Protein AF-A0A6S7JZG0-F1 (afdb_monomer_lite)

Secondary structure (DSSP, 8-state):
-PPPPP-S-SSS--SS-TT---TTTTTT---STT-PPPPHHHHHHHHHHHHHHHHHHHHHHHHHHHHHTTSS-HHHHHHHHHHHHHHHHHHHHHHTGGGHHHHHHHHHHHHHHHHHHHHHHHHHHHHHHHTS-HHHHHHHHHHHHHHHHHHS---TT--

Radius of gyration: 31.6 Å; chains: 1; bounding box: 51×30×97 Å

Sequence (159 aa):
MVKKPWKKILYEEQDYPDNYVDGSFLDELRKNVYTRTYHFWNVSDAAGTVSQQVSSLCLFVMSFVYMKKELVSPSTLFLISAVVTSISYCIYIVTCWEQRTKNVKDDLKSLILFLAFSFGLSPILRTLTDSISTDTIYAMTVFMLGMNLLMHDYGASGA

Structure (mmCIF, N/CA/C/O backbone):
data_AF-A0A6S7JZG0-F1
#
_entry.id   AF-A0A6S7JZG0-F1
#
loop_
_atom_site.group_PDB
_atom_site.id
_atom_site.type_symbol
_atom_site.label_atom_id
_atom_site.label_alt_id
_atom_site.label_comp_id
_atom_site.label_asym_id
_atom_site.label_entity_id
_atom_site.label_seq_id
_atom_site.pdbx_PDB_ins_code
_atom_site.Cartn_x
_atom_site.Cartn_y
_atom_site.Cartn_z
_atom_site.occupancy
_atom_site.B_iso_or_equiv
_atom_site.auth_seq_id
_atom_site.auth_comp_id
_atom_site.auth_asym_id
_atom_site.auth_atom_id
_atom_site.pdbx_PDB_model_num
ATOM 1 N N . MET A 1 1 ? 20.003 -4.254 -77.453 1.00 59.53 1 MET A N 1
ATOM 2 C CA . MET A 1 1 ? 19.324 -3.097 -76.831 1.00 59.53 1 MET A CA 1
ATOM 3 C C . MET A 1 1 ? 19.521 -3.219 -75.333 1.00 59.53 1 MET A C 1
ATOM 5 O O . MET A 1 1 ? 19.317 -4.306 -74.810 1.00 59.53 1 MET A O 1
ATOM 9 N N . VAL A 1 2 ? 20.004 -2.175 -74.665 1.00 74.19 2 VAL A N 1
ATOM 10 C CA . VAL A 1 2 ? 20.215 -2.209 -73.210 1.00 74.19 2 VAL A CA 1
ATOM 11 C C . VAL A 1 2 ? 18.844 -2.090 -72.540 1.00 74.19 2 VAL A C 1
ATOM 13 O O . VAL A 1 2 ? 18.138 -1.114 -72.792 1.00 74.19 2 VAL A O 1
ATOM 16 N N . LYS A 1 3 ? 18.436 -3.090 -71.746 1.00 77.31 3 LYS A N 1
ATOM 17 C CA . LYS A 1 3 ? 17.186 -3.014 -70.974 1.00 77.31 3 LYS A CA 1
ATOM 18 C C . LYS A 1 3 ? 17.301 -1.897 -69.937 1.00 77.31 3 LYS A C 1
ATOM 20 O O . LYS A 1 3 ? 18.327 -1.778 -69.268 1.00 77.31 3 LYS A O 1
ATOM 25 N N . LYS A 1 4 ? 16.255 -1.074 -69.817 1.00 84.69 4 LYS A N 1
ATOM 26 C CA . LYS A 1 4 ? 16.169 -0.078 -68.744 1.00 84.69 4 LYS A CA 1
ATOM 27 C C . LYS A 1 4 ? 16.019 -0.811 -67.402 1.00 84.69 4 LYS A C 1
ATOM 29 O O . LYS A 1 4 ? 15.294 -1.802 -67.365 1.00 84.69 4 LYS A O 1
ATOM 34 N N . PRO A 1 5 ? 16.678 -0.353 -66.327 1.00 86.94 5 PRO A N 1
ATOM 35 C CA . PRO A 1 5 ? 16.506 -0.951 -65.009 1.00 86.94 5 PRO A CA 1
ATOM 36 C C . PRO A 1 5 ? 15.074 -0.738 -64.500 1.00 86.94 5 PRO A C 1
ATOM 38 O O . PRO A 1 5 ? 14.492 0.326 -64.723 1.00 86.94 5 PRO A O 1
ATOM 41 N N . TRP A 1 6 ? 14.534 -1.746 -63.812 1.00 88.75 6 TRP A N 1
ATOM 42 C CA . TRP A 1 6 ? 13.237 -1.684 -63.136 1.00 88.75 6 TRP A CA 1
ATOM 43 C C . TRP A 1 6 ? 13.191 -0.548 -62.104 1.00 88.75 6 TRP A C 1
ATOM 45 O O . TRP A 1 6 ? 14.181 -0.275 -61.421 1.00 88.75 6 TRP A O 1
ATOM 55 N N . LYS A 1 7 ? 12.029 0.096 -61.972 1.00 86.31 7 LYS A N 1
ATOM 56 C CA . LYS A 1 7 ? 11.743 1.133 -60.976 1.00 86.31 7 LYS A CA 1
ATOM 57 C C . LYS A 1 7 ? 10.508 0.762 -60.158 1.00 86.31 7 LYS A C 1
ATOM 59 O O . LYS A 1 7 ? 9.499 0.326 -60.709 1.00 86.31 7 LYS A O 1
ATOM 64 N N . LYS A 1 8 ? 10.543 1.061 -58.858 1.00 84.62 8 LYS A N 1
ATOM 65 C CA . LYS A 1 8 ? 9.424 0.888 -57.916 1.00 84.62 8 LYS A CA 1
ATOM 66 C C . LYS A 1 8 ? 8.359 1.981 -58.090 1.00 84.62 8 LYS A C 1
ATOM 68 O O . LYS A 1 8 ? 8.166 2.826 -57.221 1.00 84.62 8 LYS A O 1
ATOM 73 N N . ILE A 1 9 ? 7.703 2.000 -59.245 1.00 86.56 9 ILE A N 1
ATOM 74 C CA . ILE A 1 9 ? 6.630 2.935 -59.602 1.00 86.56 9 ILE A CA 1
ATOM 75 C C . ILE A 1 9 ? 5.484 2.159 -60.251 1.00 86.56 9 ILE A C 1
ATOM 77 O O . ILE A 1 9 ? 5.720 1.284 -61.077 1.00 86.56 9 ILE A O 1
ATOM 81 N N . LEU A 1 10 ? 4.245 2.469 -59.863 1.00 84.19 10 LEU A N 1
ATOM 82 C CA . LEU A 1 10 ? 3.054 1.741 -60.326 1.00 84.19 10 LEU A CA 1
ATOM 83 C C . LEU A 1 10 ? 2.450 2.322 -61.619 1.00 84.19 10 LEU A C 1
ATOM 85 O O . LEU A 1 10 ? 1.655 1.667 -62.276 1.00 84.19 10 LEU A O 1
ATOM 89 N N . TYR A 1 11 ? 2.783 3.567 -61.966 1.00 86.69 11 TYR A N 1
ATOM 90 C CA . TYR A 1 11 ? 2.084 4.340 -63.001 1.00 86.69 11 TYR A CA 1
ATOM 91 C C . TYR A 1 11 ? 2.745 4.302 -64.390 1.00 86.69 11 TYR A C 1
ATOM 93 O O . TYR A 1 11 ? 2.163 4.809 -65.345 1.00 86.69 11 TYR A O 1
ATOM 101 N N . GLU A 1 12 ? 3.967 3.778 -64.506 1.00 87.75 12 GLU A N 1
ATOM 102 C CA . GLU A 1 12 ? 4.710 3.681 -65.770 1.00 87.75 12 GLU A CA 1
ATOM 103 C C . GLU A 1 12 ? 4.739 2.214 -66.206 1.00 87.75 12 GLU A C 1
ATOM 105 O O . GLU A 1 12 ? 5.067 1.338 -65.404 1.00 87.75 12 GLU A O 1
ATOM 110 N N . GLU A 1 13 ? 4.398 1.944 -67.465 1.00 84.69 13 GLU A N 1
ATOM 111 C CA . GLU A 1 13 ? 4.504 0.604 -68.045 1.00 84.69 13 GLU A CA 1
ATOM 112 C C . GLU A 1 13 ? 5.985 0.247 -68.251 1.00 84.69 13 GLU A C 1
ATOM 114 O O . GLU A 1 13 ? 6.757 1.021 -68.826 1.00 84.69 13 GLU A O 1
ATOM 119 N N . GLN A 1 14 ? 6.404 -0.913 -67.744 1.00 88.44 14 GLN A N 1
ATOM 120 C CA . GLN A 1 14 ? 7.799 -1.357 -67.737 1.00 88.44 14 GLN A CA 1
ATOM 121 C C . GLN A 1 14 ? 7.916 -2.753 -68.365 1.00 88.44 14 GLN A C 1
ATOM 123 O O . GLN A 1 14 ? 7.002 -3.560 -68.262 1.00 88.44 14 GLN A O 1
ATOM 128 N N . ASP A 1 15 ? 9.063 -3.065 -68.981 1.00 90.25 15 ASP A N 1
ATOM 129 C CA . ASP A 1 15 ? 9.352 -4.364 -69.630 1.00 90.25 15 ASP A CA 1
ATOM 130 C C . ASP A 1 15 ? 9.682 -5.477 -68.605 1.00 90.25 15 ASP A C 1
ATOM 132 O O . ASP A 1 15 ? 10.693 -6.180 -68.703 1.00 90.25 15 ASP A O 1
ATOM 136 N N . TYR A 1 16 ? 8.854 -5.581 -67.565 1.00 87.75 16 TYR A N 1
ATOM 137 C CA . TYR A 1 16 ? 8.943 -6.543 -66.472 1.00 87.75 16 TYR A CA 1
ATOM 138 C C . TYR A 1 16 ? 7.540 -7.102 -66.190 1.00 87.75 16 TY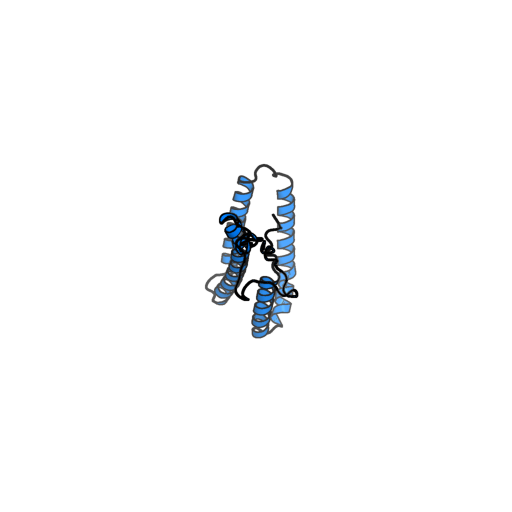R A C 1
ATOM 140 O O . TYR A 1 16 ? 6.576 -6.346 -66.261 1.00 87.75 16 TYR A O 1
ATOM 148 N N . PRO A 1 17 ? 7.395 -8.404 -65.884 1.00 88.75 17 PRO A N 1
ATOM 149 C CA . PRO A 1 17 ? 6.088 -8.982 -65.582 1.00 88.75 17 PRO A CA 1
ATOM 150 C C . PRO A 1 17 ? 5.510 -8.405 -64.281 1.00 88.75 17 PRO A C 1
ATOM 152 O O . PRO A 1 17 ? 6.264 -8.032 -63.385 1.00 88.75 17 PRO A O 1
ATOM 155 N N . ASP A 1 18 ? 4.183 -8.395 -64.139 1.00 84.62 18 ASP A N 1
ATOM 156 C CA . ASP A 1 18 ? 3.476 -7.792 -62.989 1.00 84.62 18 ASP A CA 1
ATOM 157 C C . ASP A 1 18 ? 3.876 -8.369 -61.620 1.00 84.62 18 ASP A C 1
ATOM 159 O O . ASP A 1 18 ? 3.716 -7.724 -60.586 1.00 84.62 18 ASP A O 1
ATOM 163 N N . ASN A 1 19 ? 4.398 -9.597 -61.595 1.00 85.88 19 ASN A N 1
ATOM 164 C CA . ASN A 1 19 ? 4.885 -10.272 -60.392 1.00 85.88 19 ASN A CA 1
ATOM 165 C C . ASN A 1 19 ? 6.399 -10.120 -60.171 1.00 85.88 19 ASN A C 1
ATOM 167 O O . ASN A 1 19 ? 6.956 -10.769 -59.283 1.00 85.88 19 ASN A O 1
ATOM 171 N N . TYR A 1 20 ? 7.078 -9.311 -60.983 1.00 87.69 20 TYR A N 1
ATOM 172 C CA . TYR A 1 20 ? 8.493 -9.039 -60.811 1.00 87.69 20 TYR A CA 1
ATOM 173 C C . TYR A 1 20 ? 8.719 -8.174 -59.578 1.00 87.69 20 TYR A C 1
ATOM 175 O O . TYR A 1 20 ? 8.128 -7.109 -59.403 1.00 87.69 20 TYR A O 1
ATOM 183 N N . VAL A 1 21 ? 9.641 -8.636 -58.749 1.00 82.44 21 VAL A N 1
ATOM 184 C CA . VAL A 1 21 ? 10.102 -7.955 -57.553 1.00 82.44 21 VAL A CA 1
ATOM 185 C C . VAL A 1 21 ? 11.617 -7.873 -57.661 1.00 82.44 21 VAL A C 1
ATOM 187 O O . VAL A 1 21 ? 12.276 -8.849 -58.026 1.00 82.44 21 VAL A O 1
ATOM 190 N N . ASP A 1 22 ? 12.173 -6.697 -57.410 1.00 86.88 22 ASP A N 1
ATOM 191 C CA . ASP A 1 22 ? 13.605 -6.479 -57.516 1.00 86.88 22 ASP A CA 1
ATOM 192 C C . ASP A 1 22 ? 14.375 -7.157 -56.369 1.00 86.88 22 ASP A C 1
ATOM 194 O O . ASP A 1 22 ? 13.834 -7.447 -55.302 1.00 86.88 22 ASP A O 1
ATOM 198 N N . GLY A 1 23 ? 15.672 -7.396 -56.577 1.00 83.81 23 GLY A N 1
ATOM 199 C CA . GLY A 1 23 ? 16.522 -8.049 -55.578 1.00 83.81 23 GLY A CA 1
ATOM 200 C C . GLY A 1 23 ? 16.672 -7.268 -54.266 1.00 83.81 23 GLY A C 1
ATOM 201 O O . GLY A 1 23 ? 16.988 -7.887 -53.256 1.00 83.81 23 GLY A O 1
ATOM 202 N N . SER A 1 24 ? 16.409 -5.953 -54.267 1.00 81.38 24 SER A N 1
ATOM 203 C CA . SER A 1 24 ? 16.463 -5.101 -53.071 1.00 81.38 24 SER A CA 1
ATOM 204 C C . SER A 1 24 ? 15.126 -4.978 -52.335 1.00 81.38 24 SER A C 1
ATOM 206 O O . SER A 1 24 ? 15.026 -4.290 -51.322 1.00 81.38 24 SER A O 1
ATOM 208 N N . PHE A 1 25 ? 14.084 -5.690 -52.773 1.00 83.56 25 PHE A N 1
ATOM 209 C CA . PHE A 1 25 ? 12.756 -5.639 -52.158 1.00 83.56 25 PHE A CA 1
ATOM 210 C C . PHE A 1 25 ? 12.749 -5.945 -50.659 1.00 83.56 25 PHE A C 1
ATOM 212 O O . PHE A 1 25 ? 12.026 -5.309 -49.891 1.00 83.56 25 PHE A O 1
ATOM 219 N N . LEU A 1 26 ? 13.556 -6.919 -50.237 1.00 86.69 26 LEU A N 1
ATOM 220 C CA . LEU A 1 26 ? 13.671 -7.285 -48.828 1.00 86.69 26 LEU A CA 1
ATOM 221 C C . LEU A 1 26 ? 14.657 -6.399 -48.059 1.00 86.69 26 LEU A C 1
ATOM 223 O O . LEU A 1 26 ? 14.655 -6.450 -46.830 1.00 86.69 26 LEU A O 1
ATOM 227 N N . ASP A 1 27 ? 15.440 -5.558 -48.734 1.00 85.06 27 ASP A N 1
ATOM 228 C CA . ASP A 1 27 ? 16.403 -4.663 -48.083 1.00 85.06 27 ASP A CA 1
ATOM 229 C C . ASP A 1 27 ? 15.686 -3.553 -47.300 1.00 85.06 27 ASP A C 1
ATOM 231 O O . ASP A 1 27 ? 16.170 -3.076 -46.274 1.00 85.06 27 ASP A O 1
ATOM 235 N N . GLU A 1 28 ? 14.478 -3.184 -47.732 1.00 81.50 28 GLU A N 1
ATOM 236 C CA . GLU A 1 28 ? 13.613 -2.235 -47.027 1.00 81.50 28 GLU A CA 1
ATOM 237 C C . GLU A 1 28 ? 12.770 -2.891 -45.916 1.00 81.50 28 GLU A C 1
ATOM 239 O O . GLU A 1 28 ? 12.009 -2.203 -45.226 1.00 81.50 28 GLU A O 1
ATOM 244 N N . LEU A 1 29 ? 12.891 -4.210 -45.702 1.00 85.62 29 LEU A N 1
ATOM 245 C CA . LEU A 1 29 ? 12.110 -4.927 -44.697 1.00 85.62 29 LEU A CA 1
ATOM 246 C C . LEU A 1 29 ? 12.571 -4.554 -43.284 1.00 85.62 29 LEU A C 1
ATOM 248 O O . LEU A 1 29 ? 13.474 -5.151 -42.696 1.00 85.62 29 LEU A O 1
ATOM 252 N N . ARG A 1 30 ? 11.879 -3.592 -42.680 1.00 82.75 30 ARG A N 1
ATOM 253 C CA . ARG A 1 30 ? 12.100 -3.230 -41.284 1.00 82.75 30 ARG A CA 1
ATOM 254 C C . ARG A 1 30 ? 11.300 -4.145 -40.355 1.00 82.75 30 ARG A C 1
ATOM 256 O O . ARG A 1 30 ? 10.076 -4.076 -40.310 1.00 82.75 30 ARG A O 1
ATOM 263 N N . LYS A 1 31 ? 11.987 -4.970 -39.563 1.00 81.44 31 LYS A N 1
ATOM 264 C CA . LYS A 1 31 ? 11.388 -5.744 -38.459 1.00 81.44 31 LYS A CA 1
ATOM 265 C C . LYS A 1 31 ? 11.728 -5.078 -37.128 1.00 81.44 31 LYS A C 1
ATOM 267 O O . LYS A 1 31 ? 12.852 -4.619 -36.960 1.00 81.44 31 LYS A O 1
ATOM 272 N N . ASN A 1 32 ? 10.795 -5.073 -36.174 1.00 78.31 32 ASN A N 1
ATOM 273 C CA . ASN A 1 32 ? 11.068 -4.696 -34.776 1.00 78.31 32 ASN A CA 1
ATOM 274 C C . ASN A 1 32 ? 11.582 -3.255 -34.556 1.00 78.31 32 ASN A C 1
ATOM 276 O O . ASN A 1 32 ? 12.323 -2.996 -33.614 1.00 78.31 32 ASN A O 1
ATOM 280 N N . VAL A 1 33 ? 11.170 -2.300 -35.398 1.00 78.38 33 VAL A N 1
ATOM 281 C CA . VAL A 1 33 ? 11.641 -0.894 -35.363 1.00 78.38 33 VAL A CA 1
ATOM 282 C C . VAL A 1 33 ? 11.421 -0.210 -34.007 1.00 78.38 33 VAL A C 1
ATOM 284 O O . 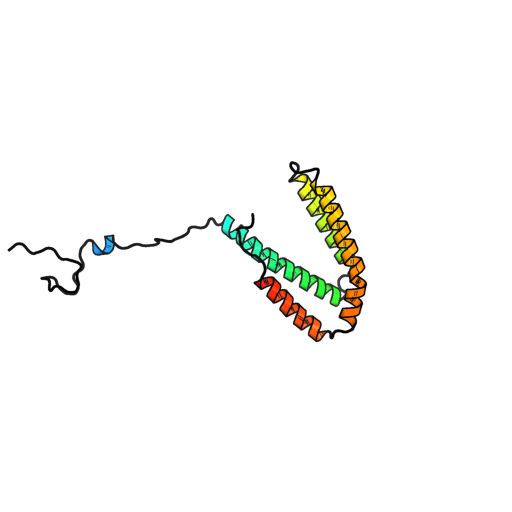VAL A 1 33 ? 12.208 0.647 -33.620 1.00 78.38 33 VAL A O 1
ATOM 287 N N . TYR A 1 34 ? 10.377 -0.604 -33.274 1.00 81.69 34 TYR A N 1
ATOM 288 C CA . TYR A 1 34 ? 9.998 -0.016 -31.983 1.00 81.69 34 TYR A CA 1
ATOM 289 C C . TYR A 1 34 ? 9.989 -1.039 -30.839 1.00 81.69 34 TYR A C 1
ATOM 291 O O . TYR A 1 34 ? 9.298 -0.848 -29.837 1.00 81.69 34 TYR A O 1
ATOM 299 N N . THR A 1 35 ? 10.711 -2.154 -30.976 1.00 81.06 35 THR A N 1
ATOM 300 C CA . THR A 1 35 ? 10.710 -3.191 -29.939 1.00 81.06 35 THR A CA 1
ATOM 301 C C . THR A 1 35 ? 11.452 -2.701 -28.704 1.00 81.06 35 THR A C 1
ATOM 303 O O . THR A 1 35 ? 12.665 -2.506 -28.716 1.00 81.06 35 THR A O 1
ATOM 306 N N . ARG A 1 36 ? 10.710 -2.526 -27.611 1.00 75.94 36 ARG A N 1
ATOM 307 C CA . ARG A 1 36 ? 11.260 -2.169 -26.307 1.00 75.94 36 ARG A CA 1
ATOM 308 C C . ARG A 1 36 ? 11.573 -3.443 -25.532 1.00 75.94 36 ARG A C 1
ATOM 310 O O . ARG A 1 36 ? 10.678 -4.227 -25.230 1.00 75.94 36 ARG A O 1
ATOM 317 N N . THR A 1 37 ? 12.845 -3.665 -25.229 1.00 82.25 37 THR A N 1
ATOM 318 C CA . THR A 1 37 ? 13.281 -4.781 -24.387 1.00 82.25 37 THR A CA 1
ATOM 319 C C . THR A 1 37 ? 13.196 -4.364 -22.926 1.00 82.25 37 THR A C 1
ATOM 321 O O . THR A 1 37 ? 13.796 -3.363 -22.535 1.00 82.25 37 THR A O 1
ATOM 324 N N . TYR A 1 38 ? 12.462 -5.124 -22.120 1.00 80.56 38 TYR A N 1
ATOM 325 C CA . TYR A 1 38 ? 12.361 -4.885 -20.686 1.00 80.56 38 TYR A CA 1
ATOM 326 C C . TYR A 1 38 ? 13.215 -5.892 -19.920 1.00 80.56 38 TYR A C 1
ATOM 328 O O . TYR A 1 38 ? 13.226 -7.081 -20.239 1.00 80.56 38 TYR A O 1
ATOM 336 N N . HIS A 1 39 ? 13.915 -5.423 -18.890 1.00 88.50 39 HIS A N 1
ATOM 337 C CA . HIS A 1 39 ? 14.595 -6.309 -17.952 1.00 88.50 39 HIS A CA 1
ATOM 338 C C . HIS A 1 39 ? 13.571 -6.949 -17.017 1.00 88.50 39 HIS A C 1
ATOM 340 O O . HIS A 1 39 ? 12.737 -6.245 -16.449 1.00 88.50 39 HIS A O 1
ATOM 346 N N . PHE A 1 40 ? 13.662 -8.269 -16.834 1.00 89.25 40 PHE A N 1
ATOM 347 C CA . PHE A 1 40 ? 12.724 -9.045 -16.017 1.00 89.25 40 PHE A CA 1
ATOM 348 C C . PHE A 1 40 ? 12.494 -8.428 -14.630 1.00 89.25 40 PHE A C 1
ATOM 350 O O . PHE A 1 40 ? 11.351 -8.232 -14.233 1.00 89.25 40 PHE A O 1
ATOM 357 N N . TRP A 1 41 ? 13.568 -8.054 -13.931 1.00 89.19 41 TRP A N 1
ATOM 358 C CA . TRP A 1 41 ? 13.481 -7.500 -12.579 1.00 89.19 41 TRP A CA 1
ATOM 359 C C . TRP A 1 41 ? 12.721 -6.176 -12.514 1.00 89.19 41 TRP A C 1
ATOM 361 O O . TRP A 1 41 ? 11.882 -6.014 -11.640 1.00 89.19 41 TRP A O 1
ATOM 371 N N . ASN A 1 42 ? 12.927 -5.279 -13.479 1.00 86.38 42 ASN A N 1
ATOM 372 C CA . ASN A 1 42 ? 12.227 -3.992 -13.513 1.00 86.38 42 ASN A CA 1
ATOM 373 C C . ASN A 1 42 ? 10.724 -4.182 -13.754 1.00 86.38 42 ASN A C 1
ATOM 375 O O . ASN A 1 42 ? 9.902 -3.460 -13.203 1.00 86.38 42 ASN A O 1
ATOM 379 N N . VAL A 1 43 ? 10.359 -5.168 -14.579 1.00 88.31 43 VAL A N 1
ATOM 380 C CA . VAL A 1 43 ? 8.951 -5.515 -14.815 1.00 88.31 43 VAL A CA 1
ATOM 381 C C . VAL A 1 43 ? 8.350 -6.180 -13.584 1.00 88.31 43 VAL A C 1
ATOM 383 O O . VAL A 1 43 ? 7.209 -5.894 -13.240 1.00 88.31 43 VAL A O 1
ATOM 386 N N . SER A 1 44 ? 9.111 -7.046 -12.913 1.00 89.81 44 SER A N 1
ATOM 387 C CA . SER A 1 44 ? 8.674 -7.703 -11.683 1.00 89.81 44 SER A CA 1
ATOM 388 C C . SER A 1 44 ? 8.440 -6.701 -10.555 1.00 89.81 44 SER A C 1
ATOM 390 O O . SER A 1 44 ? 7.460 -6.838 -9.831 1.00 89.81 44 SER A O 1
ATOM 392 N N . ASP A 1 45 ? 9.310 -5.702 -10.415 1.00 87.06 45 ASP A N 1
ATOM 393 C CA . ASP A 1 45 ? 9.174 -4.638 -9.420 1.00 87.06 45 ASP A CA 1
ATOM 394 C C . ASP A 1 45 ? 7.938 -3.771 -9.701 1.00 87.06 45 ASP A C 1
ATOM 396 O O . ASP A 1 45 ? 7.068 -3.619 -8.845 1.00 87.06 45 ASP A O 1
ATOM 400 N N . ALA A 1 46 ? 7.760 -3.340 -10.955 1.00 86.38 46 ALA A N 1
ATOM 401 C CA . ALA A 1 46 ? 6.572 -2.596 -11.374 1.00 86.38 46 ALA A CA 1
ATOM 402 C C . ALA A 1 46 ? 5.265 -3.403 -11.209 1.00 86.38 46 ALA A C 1
ATOM 404 O O . ALA A 1 46 ? 4.234 -2.871 -10.796 1.00 86.38 46 ALA A O 1
ATOM 405 N N . ALA A 1 47 ? 5.291 -4.708 -11.491 1.00 90.38 47 ALA A N 1
ATOM 406 C CA . ALA A 1 47 ? 4.160 -5.600 -11.229 1.00 90.38 47 ALA A CA 1
ATOM 407 C C . ALA A 1 47 ? 3.902 -5.791 -9.720 1.00 90.38 47 ALA A C 1
ATOM 409 O O . ALA A 1 47 ? 2.769 -6.072 -9.307 1.00 90.38 47 ALA A O 1
ATOM 410 N N . GLY A 1 48 ? 4.936 -5.606 -8.897 1.00 91.44 48 GLY A N 1
ATOM 411 C CA . GLY A 1 48 ? 4.864 -5.592 -7.443 1.00 91.44 48 GLY A CA 1
ATOM 412 C C . GLY A 1 48 ? 3.907 -4.524 -6.924 1.00 91.44 48 GLY A C 1
ATOM 413 O O . GLY A 1 48 ? 3.076 -4.840 -6.078 1.00 91.44 48 GLY A O 1
ATOM 414 N N . THR A 1 49 ? 3.919 -3.311 -7.488 1.00 90.31 49 THR A N 1
ATOM 415 C CA . THR A 1 49 ? 3.011 -2.218 -7.086 1.00 90.31 49 THR A CA 1
ATOM 416 C C . THR A 1 49 ? 1.538 -2.601 -7.252 1.00 90.31 49 THR A C 1
ATOM 418 O O . THR A 1 49 ? 0.725 -2.392 -6.350 1.00 90.31 49 THR A O 1
ATOM 421 N N . VAL A 1 50 ? 1.190 -3.235 -8.376 1.00 91.94 50 VAL A N 1
ATOM 422 C CA . VAL A 1 50 ? -0.177 -3.726 -8.623 1.00 91.94 50 VAL A CA 1
ATOM 423 C C . VAL A 1 50 ? -0.538 -4.828 -7.628 1.00 91.94 50 VAL A C 1
ATOM 425 O O . VAL A 1 50 ? -1.592 -4.791 -6.992 1.00 91.94 50 VAL A O 1
ATOM 428 N N . SER A 1 51 ? 0.363 -5.795 -7.457 1.00 93.31 51 SER A N 1
ATOM 429 C CA . SER A 1 51 ? 0.159 -6.939 -6.564 1.00 93.31 51 SER A CA 1
ATOM 430 C C . SER A 1 51 ? 0.011 -6.508 -5.103 1.00 93.31 51 SER A C 1
ATOM 432 O O . SER A 1 51 ? -0.826 -7.049 -4.379 1.00 93.31 51 SER A O 1
ATOM 434 N N . GLN A 1 52 ? 0.777 -5.505 -4.673 1.00 93.31 52 GLN A N 1
ATOM 435 C CA . GLN A 1 52 ? 0.708 -4.913 -3.342 1.00 93.31 52 GLN A CA 1
ATOM 436 C C . GLN A 1 52 ? -0.652 -4.259 -3.097 1.00 93.31 52 GLN A C 1
ATOM 438 O O . GLN A 1 52 ? -1.261 -4.509 -2.057 1.00 93.31 52 GLN A O 1
ATOM 443 N N . GLN A 1 53 ? -1.156 -3.471 -4.050 1.00 94.50 53 GLN A N 1
ATOM 444 C CA . GLN A 1 53 ? -2.445 -2.797 -3.907 1.00 94.50 53 GLN A CA 1
ATOM 445 C C . GLN A 1 53 ? -3.606 -3.796 -3.840 1.00 94.50 53 GLN A C 1
ATOM 447 O O . GLN A 1 53 ? -4.461 -3.703 -2.957 1.00 94.50 53 GLN A O 1
ATOM 452 N N . VAL A 1 54 ? -3.602 -4.809 -4.711 1.00 94.62 54 VAL A N 1
ATOM 453 C CA . VAL A 1 54 ? -4.589 -5.900 -4.662 1.00 94.62 54 VAL A CA 1
ATOM 454 C C . VAL A 1 54 ? -4.509 -6.637 -3.323 1.00 94.62 54 VAL A C 1
ATOM 456 O O . VAL A 1 54 ? -5.534 -6.862 -2.681 1.00 94.62 54 VAL A O 1
ATOM 459 N N . SER A 1 55 ? -3.299 -6.952 -2.854 1.00 95.50 55 SER A N 1
ATOM 460 C CA . SER A 1 55 ? -3.095 -7.635 -1.571 1.00 95.50 55 SER A CA 1
ATOM 461 C C . SER A 1 55 ? -3.585 -6.802 -0.386 1.00 95.50 55 SER A C 1
ATOM 463 O O . SER A 1 55 ? -4.225 -7.344 0.511 1.00 95.50 55 SER A O 1
ATOM 465 N N . SER A 1 56 ? -3.345 -5.489 -0.394 1.00 94.31 56 SER A N 1
ATOM 466 C CA . SER A 1 56 ? -3.828 -4.555 0.630 1.00 94.31 56 SER A CA 1
ATOM 467 C C . SER A 1 56 ? -5.359 -4.551 0.713 1.00 94.31 56 SER A C 1
ATOM 469 O O . SER A 1 56 ? -5.929 -4.714 1.794 1.00 94.31 56 SER A O 1
ATOM 471 N N . LEU A 1 57 ? -6.039 -4.476 -0.436 1.00 95.50 57 LEU A N 1
ATOM 472 C CA . LEU A 1 57 ? -7.501 -4.537 -0.509 1.00 95.50 57 LEU A CA 1
ATOM 473 C C . LEU A 1 57 ? -8.038 -5.891 -0.035 1.00 95.50 57 LEU A C 1
ATOM 475 O O . LEU A 1 57 ? -9.010 -5.943 0.720 1.00 95.50 57 LEU A O 1
ATOM 479 N N . CYS A 1 58 ? -7.386 -6.989 -0.422 1.00 95.44 58 CYS A N 1
ATOM 480 C CA . CYS A 1 58 ? -7.731 -8.318 0.070 1.00 95.44 58 CYS A CA 1
ATOM 481 C C . CYS A 1 58 ? -7.576 -8.410 1.591 1.00 95.44 58 CYS A C 1
ATOM 483 O O . CYS A 1 58 ? -8.493 -8.881 2.256 1.00 95.44 58 CYS A O 1
ATOM 485 N N . LEU A 1 59 ? -6.468 -7.930 2.162 1.00 94.94 59 LEU A N 1
ATOM 486 C CA . LEU A 1 59 ? -6.260 -7.917 3.613 1.00 94.94 59 LEU A CA 1
ATOM 487 C C . LEU A 1 59 ? -7.324 -7.084 4.330 1.00 94.94 59 LEU A C 1
ATOM 489 O O . LEU A 1 59 ? -7.864 -7.536 5.340 1.00 94.94 59 LEU A O 1
ATOM 493 N N . PHE A 1 60 ? -7.680 -5.918 3.787 1.00 94.44 60 PHE A N 1
ATOM 494 C CA . PHE A 1 60 ? -8.755 -5.088 4.322 1.00 94.44 60 PHE A CA 1
ATOM 495 C C . PHE A 1 60 ? -10.090 -5.848 4.351 1.00 94.44 60 PHE A C 1
ATOM 497 O O . PHE A 1 60 ? -10.689 -6.002 5.418 1.00 94.44 60 PHE A O 1
ATOM 504 N N . VAL A 1 61 ? -10.521 -6.414 3.218 1.00 95.00 61 VAL A N 1
ATOM 505 C CA . VAL A 1 61 ? -11.779 -7.178 3.127 1.00 95.00 61 VAL A CA 1
ATOM 506 C C . VAL A 1 61 ? -11.755 -8.403 4.040 1.00 95.00 61 VAL A C 1
ATOM 508 O O . VAL A 1 61 ? -12.721 -8.652 4.762 1.00 95.00 61 VAL A O 1
ATOM 511 N N . MET A 1 62 ? -10.652 -9.154 4.058 1.00 94.88 62 MET A N 1
ATOM 512 C CA . MET A 1 62 ? -10.516 -10.327 4.918 1.00 94.88 62 MET A CA 1
ATOM 513 C C . MET A 1 62 ? -10.596 -9.934 6.391 1.00 94.88 62 MET A C 1
ATOM 515 O O . MET A 1 62 ? -11.353 -10.558 7.131 1.00 94.88 62 MET A O 1
ATOM 519 N N . SER A 1 63 ? -9.893 -8.880 6.818 1.00 93.81 63 SER A N 1
ATOM 520 C CA . SER A 1 63 ? -9.940 -8.406 8.206 1.00 93.81 63 SER A CA 1
ATOM 521 C C . SER A 1 63 ? -11.366 -8.054 8.641 1.00 93.81 63 SER A C 1
ATOM 523 O O . SER A 1 63 ? -11.814 -8.498 9.699 1.00 93.81 63 SER A O 1
ATOM 525 N N . PHE A 1 64 ? -12.127 -7.373 7.778 1.00 92.50 64 PHE A N 1
ATOM 526 C CA . PHE A 1 64 ? -13.532 -7.067 8.020 1.00 92.50 64 PHE A CA 1
ATOM 527 C C . PHE A 1 64 ? -14.393 -8.335 8.123 1.00 92.50 64 PHE A C 1
ATOM 529 O O . PHE A 1 64 ? -15.188 -8.470 9.053 1.00 92.50 64 PHE A O 1
ATOM 536 N N . VAL A 1 65 ? -14.229 -9.294 7.206 1.00 93.62 65 VAL A N 1
ATOM 537 C CA . VAL A 1 65 ? -15.000 -10.549 7.213 1.00 93.62 65 VAL A CA 1
ATOM 538 C C . VAL A 1 65 ? -14.699 -11.389 8.457 1.00 93.62 65 VAL A C 1
ATOM 540 O O . VAL A 1 65 ? -15.628 -11.925 9.062 1.00 93.62 65 VAL A O 1
ATOM 543 N N . TYR A 1 66 ? -13.431 -11.502 8.859 1.00 94.88 66 TYR A N 1
ATOM 544 C CA . TYR A 1 66 ? -13.038 -12.224 10.072 1.00 94.88 66 TYR A CA 1
ATOM 545 C C . TYR A 1 66 ? -13.589 -11.566 11.338 1.00 94.88 66 TYR A C 1
ATOM 547 O O . TYR A 1 66 ? -14.062 -12.274 12.227 1.00 94.88 66 TYR A O 1
ATOM 555 N N . MET A 1 67 ? -13.592 -10.232 11.389 1.00 94.38 67 MET A N 1
ATOM 556 C CA . MET A 1 67 ? -14.197 -9.476 12.484 1.00 94.38 67 MET A CA 1
ATOM 557 C C . MET A 1 67 ? -15.721 -9.667 12.525 1.00 94.38 67 MET A C 1
ATOM 559 O O . MET A 1 67 ? -16.272 -9.932 13.588 1.00 94.38 67 MET A O 1
ATOM 563 N N . LYS A 1 68 ? -16.408 -9.625 11.372 1.00 92.25 68 LYS A N 1
ATOM 564 C CA . LYS A 1 68 ? -17.861 -9.863 11.278 1.00 92.25 68 LYS A CA 1
ATOM 565 C C . LYS A 1 68 ? -18.259 -11.276 11.720 1.00 92.25 68 LYS A C 1
ATOM 567 O O . LYS A 1 68 ? -19.341 -11.463 12.260 1.00 92.25 68 LYS A O 1
ATOM 572 N N . LYS A 1 69 ? -17.40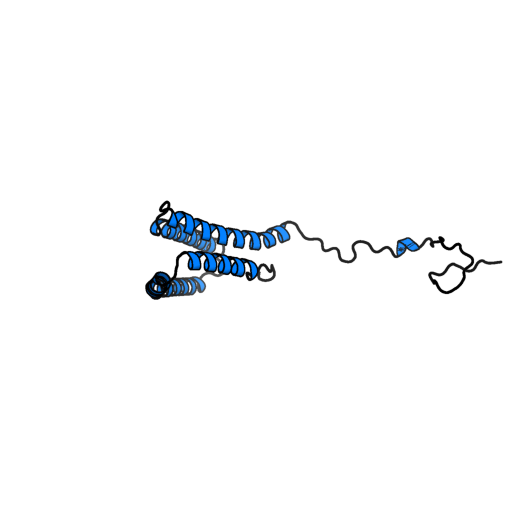8 -12.273 11.467 1.00 94.19 69 LYS A N 1
ATOM 573 C CA . LYS A 1 69 ? -17.620 -13.667 11.894 1.00 94.19 69 LYS A CA 1
ATOM 574 C C . LYS A 1 69 ? -17.242 -13.922 13.359 1.00 94.19 69 LYS A C 1
ATOM 576 O O . LYS A 1 69 ? -17.267 -15.075 13.771 1.00 94.19 69 LYS A O 1
ATOM 581 N N . GLU A 1 70 ? -16.837 -12.888 14.102 1.00 91.69 70 GLU A N 1
ATOM 582 C CA . GLU A 1 70 ? -16.369 -12.975 15.495 1.00 91.69 70 GLU A CA 1
ATOM 583 C C . GLU A 1 70 ? -15.178 -13.933 15.703 1.00 91.69 70 GLU A C 1
ATOM 585 O O . GLU A 1 70 ? -14.872 -14.339 16.820 1.00 91.69 70 GLU A O 1
ATOM 590 N N . LEU A 1 71 ? -14.456 -14.276 14.629 1.00 92.81 71 LEU A N 1
ATOM 591 C CA . LEU A 1 71 ? -13.288 -15.162 14.686 1.00 92.81 71 LEU A CA 1
ATOM 592 C C . LEU A 1 71 ? -12.051 -14.442 15.226 1.00 92.81 71 LEU A C 1
ATOM 594 O O . LEU A 1 71 ? -11.153 -15.075 15.777 1.00 92.81 71 LEU A O 1
ATOM 598 N N . VAL A 1 72 ? -11.986 -13.125 15.030 1.00 93.56 72 VAL A N 1
ATOM 599 C CA . VAL A 1 72 ? -10.878 -12.286 15.483 1.00 93.56 72 VAL A CA 1
ATOM 600 C C . VAL A 1 72 ? -11.448 -11.043 16.150 1.00 93.56 72 VAL A C 1
ATOM 602 O O . VAL A 1 72 ? -12.285 -10.346 15.574 1.00 93.56 72 VAL A O 1
ATOM 605 N N . SER A 1 73 ? -10.996 -10.759 17.372 1.00 93.94 73 SER A N 1
ATOM 606 C CA . SER A 1 73 ? -11.443 -9.575 18.101 1.00 93.94 73 SER A CA 1
ATOM 607 C C . SER A 1 73 ? -10.804 -8.298 17.529 1.00 93.94 73 SER A C 1
ATOM 609 O O . SER A 1 73 ? -9.643 -8.322 17.112 1.00 93.94 73 SER A O 1
ATOM 611 N N . PRO A 1 74 ? -11.496 -7.144 17.560 1.00 91.94 74 PRO A N 1
ATOM 612 C CA . PRO A 1 74 ? -10.930 -5.884 17.067 1.00 91.94 74 PRO A CA 1
ATOM 613 C C . PRO A 1 74 ? -9.609 -5.516 17.759 1.00 91.94 74 PRO A C 1
ATOM 615 O O . PRO A 1 74 ? -8.668 -5.039 17.128 1.00 91.94 74 PRO A O 1
A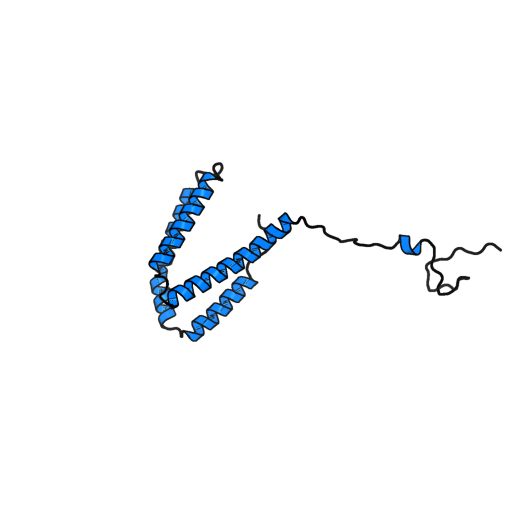TOM 618 N N . SER A 1 75 ? -9.510 -5.807 19.058 1.00 93.19 75 SER A N 1
ATOM 619 C CA . SER A 1 75 ? -8.325 -5.541 19.876 1.00 93.19 75 SER A CA 1
ATOM 620 C C . SER A 1 75 ? -7.117 -6.375 19.445 1.00 93.19 75 SER A C 1
ATOM 622 O O . SER A 1 75 ? -5.995 -5.874 19.455 1.00 93.19 75 SER A O 1
ATOM 624 N N . THR A 1 76 ? -7.331 -7.638 19.056 1.00 93.06 76 THR A N 1
ATOM 625 C CA . THR A 1 76 ? -6.238 -8.509 18.590 1.00 93.06 76 THR A CA 1
ATOM 626 C C . THR A 1 76 ? -5.749 -8.101 17.207 1.00 93.06 76 THR A C 1
ATOM 628 O O . THR A 1 76 ? -4.538 -8.042 17.007 1.00 93.06 76 THR A O 1
ATOM 631 N N . LEU A 1 77 ? -6.645 -7.722 16.286 1.00 93.44 77 LEU A N 1
ATOM 632 C CA . LEU A 1 77 ? -6.250 -7.142 14.994 1.00 93.44 77 LEU A CA 1
ATOM 633 C C . LEU A 1 77 ? -5.421 -5.871 15.179 1.00 93.44 77 LEU A C 1
ATOM 635 O O . LEU A 1 77 ? -4.355 -5.740 14.576 1.00 93.44 77 LEU A O 1
ATOM 639 N N . PHE A 1 78 ? -5.875 -4.967 16.050 1.00 92.25 78 PHE A N 1
ATOM 640 C CA . PHE A 1 78 ? -5.146 -3.741 16.353 1.00 92.25 78 PHE A CA 1
ATOM 641 C C . PHE A 1 78 ? -3.750 -4.042 16.910 1.00 92.25 78 PHE A C 1
ATOM 643 O O . PHE A 1 78 ? -2.765 -3.513 16.398 1.00 92.25 78 PHE A O 1
ATOM 650 N N . LEU A 1 79 ? -3.643 -4.950 17.886 1.00 95.00 79 LEU A N 1
ATOM 651 C CA . LEU A 1 79 ? -2.359 -5.346 18.466 1.00 95.00 79 LEU A CA 1
ATOM 652 C C . LEU A 1 79 ? -1.407 -5.924 17.409 1.00 95.00 79 LEU A C 1
ATOM 654 O O . LEU A 1 79 ? -0.260 -5.493 17.326 1.00 95.00 79 LEU A O 1
ATOM 658 N N . ILE A 1 80 ? -1.878 -6.870 16.589 1.00 94.75 80 ILE A N 1
ATOM 659 C CA . ILE A 1 80 ? -1.066 -7.487 15.531 1.00 94.75 80 ILE A CA 1
ATOM 660 C C . ILE A 1 80 ? -0.577 -6.412 14.558 1.00 94.75 80 ILE A C 1
ATOM 662 O O . ILE A 1 80 ? 0.615 -6.357 14.264 1.00 94.75 80 ILE A O 1
ATOM 666 N N . SER A 1 81 ? -1.468 -5.523 14.107 1.00 93.19 81 SER A N 1
ATOM 667 C CA . SER A 1 81 ? -1.098 -4.438 13.194 1.00 93.19 81 SER A CA 1
ATOM 668 C C . SER A 1 81 ? -0.061 -3.491 13.809 1.00 93.19 81 SER A C 1
ATOM 670 O O . SER A 1 81 ? 0.948 -3.200 13.174 1.00 93.19 81 SER A O 1
ATOM 672 N N . ALA A 1 82 ? -0.227 -3.104 15.078 1.00 93.31 82 ALA A N 1
ATOM 673 C CA . ALA A 1 82 ? 0.705 -2.232 15.785 1.00 93.31 82 ALA A CA 1
ATOM 674 C C . ALA A 1 82 ? 2.087 -2.878 15.964 1.00 93.31 82 ALA A C 1
ATOM 676 O O . ALA A 1 82 ? 3.106 -2.207 15.788 1.00 93.31 82 ALA A O 1
ATOM 677 N N . VAL A 1 83 ? 2.139 -4.178 16.275 1.00 96.19 83 VAL A N 1
ATOM 678 C CA . VAL A 1 83 ? 3.396 -4.933 16.399 1.00 96.19 83 VAL A CA 1
ATOM 679 C C . VAL A 1 83 ? 4.103 -5.020 15.051 1.00 96.19 83 VAL A C 1
ATOM 681 O O . VAL A 1 83 ? 5.287 -4.699 14.973 1.00 96.19 83 VAL A O 1
ATOM 684 N N . VAL A 1 84 ? 3.387 -5.393 13.986 1.00 95.31 84 VAL A N 1
ATOM 685 C CA . VAL A 1 84 ? 3.956 -5.479 12.633 1.00 95.31 84 VAL A CA 1
ATOM 686 C C . VAL A 1 84 ? 4.500 -4.121 12.191 1.00 95.31 84 VAL A C 1
ATOM 688 O O . VAL A 1 84 ? 5.664 -4.043 11.812 1.00 95.31 84 VAL A O 1
ATOM 691 N N . THR A 1 85 ? 3.726 -3.037 12.319 1.00 92.75 85 THR A N 1
ATOM 692 C CA . THR A 1 85 ? 4.179 -1.684 11.953 1.00 92.75 85 THR A CA 1
ATOM 693 C C . THR A 1 85 ? 5.386 -1.239 12.777 1.00 92.75 85 THR A C 1
ATOM 695 O O . THR A 1 85 ? 6.323 -0.665 12.225 1.00 92.75 85 THR A O 1
ATOM 698 N N . SER A 1 86 ? 5.405 -1.536 14.079 1.00 91.81 86 SER A N 1
ATOM 699 C CA . SER A 1 86 ? 6.529 -1.189 14.958 1.00 91.81 86 SER A CA 1
ATOM 700 C C . SER A 1 86 ? 7.804 -1.935 14.557 1.00 91.81 86 SER A C 1
ATOM 702 O O . SER A 1 86 ? 8.867 -1.327 14.464 1.00 91.81 86 SER A O 1
ATOM 704 N N . ILE A 1 87 ? 7.704 -3.236 14.257 1.00 95.56 87 ILE A N 1
ATOM 705 C CA . ILE A 1 87 ? 8.829 -4.041 13.762 1.00 95.56 87 ILE A CA 1
ATOM 706 C C . ILE A 1 87 ? 9.315 -3.505 12.410 1.00 95.56 87 ILE A C 1
ATOM 708 O O . ILE A 1 87 ? 10.514 -3.289 12.245 1.00 95.56 87 ILE A O 1
ATOM 712 N N . SER A 1 88 ? 8.409 -3.234 11.466 1.00 92.31 88 SER A N 1
ATOM 713 C CA . SER A 1 88 ? 8.754 -2.661 10.160 1.00 92.31 88 SER A CA 1
ATOM 714 C C . SER A 1 88 ? 9.458 -1.309 10.291 1.00 92.31 88 SER A C 1
ATOM 716 O O . SER A 1 88 ? 10.459 -1.078 9.617 1.00 92.31 88 SER A O 1
ATOM 718 N N . TYR A 1 89 ? 8.992 -0.441 11.192 1.00 89.94 89 TYR A N 1
ATOM 719 C CA . TYR A 1 89 ? 9.622 0.851 11.454 1.00 89.94 89 TYR A CA 1
ATOM 720 C C . TYR A 1 89 ? 11.008 0.699 12.095 1.00 89.94 89 TYR A C 1
ATOM 722 O O . TYR A 1 89 ? 11.948 1.383 11.697 1.00 89.94 89 TYR A O 1
ATOM 730 N N . CYS A 1 90 ? 11.182 -0.246 13.025 1.00 89.69 90 CYS A N 1
ATOM 731 C CA . CYS A 1 90 ? 12.493 -0.575 13.586 1.00 89.69 90 CYS A CA 1
ATOM 732 C C . CYS A 1 90 ? 13.470 -1.070 12.512 1.00 89.69 90 CYS A C 1
ATOM 734 O O . CYS A 1 90 ? 14.613 -0.616 12.477 1.00 89.69 90 CYS A O 1
ATOM 736 N N . ILE A 1 91 ? 13.027 -1.963 11.618 1.00 91.44 91 ILE A N 1
ATOM 737 C CA . ILE A 1 91 ? 13.840 -2.442 10.490 1.00 91.44 91 ILE A CA 1
ATOM 738 C C . ILE A 1 91 ? 14.229 -1.262 9.594 1.00 91.44 91 ILE A C 1
ATOM 740 O O . ILE A 1 91 ? 15.411 -1.073 9.325 1.00 91.44 91 ILE A O 1
ATOM 744 N N . TYR A 1 92 ? 13.265 -0.419 9.216 1.00 87.44 92 TYR A N 1
ATOM 745 C CA . TYR A 1 92 ? 13.510 0.788 8.425 1.00 87.44 92 TYR A CA 1
ATOM 746 C C . TYR A 1 92 ? 14.554 1.713 9.077 1.00 87.44 92 TYR A C 1
ATOM 748 O O . TYR A 1 92 ? 15.504 2.144 8.425 1.00 87.44 92 TYR A O 1
ATOM 756 N N . ILE A 1 93 ? 14.443 1.946 10.388 1.00 84.69 93 ILE A N 1
ATOM 757 C CA . ILE A 1 93 ? 15.394 2.748 11.170 1.00 84.69 93 ILE A CA 1
ATOM 758 C C . ILE A 1 93 ? 16.807 2.152 11.167 1.00 84.69 93 ILE A C 1
ATOM 760 O O . ILE A 1 93 ? 17.783 2.906 11.248 1.00 84.69 93 ILE A O 1
ATOM 764 N N . VAL A 1 94 ? 16.935 0.824 11.164 1.00 86.94 94 VAL A N 1
ATOM 765 C CA . VAL A 1 94 ? 18.232 0.131 11.159 1.00 86.94 94 VAL A CA 1
ATOM 766 C C . VAL A 1 94 ? 18.856 0.163 9.765 1.00 86.94 94 VAL A C 1
ATOM 768 O O . VAL A 1 94 ? 20.045 0.450 9.650 1.00 86.94 94 VAL A O 1
ATOM 771 N N . THR A 1 95 ? 18.071 -0.082 8.715 1.00 87.00 95 THR A N 1
ATOM 772 C CA . THR A 1 95 ? 18.562 -0.147 7.331 1.00 87.00 95 THR A CA 1
ATOM 773 C C . THR A 1 95 ? 18.898 1.235 6.757 1.00 87.00 95 THR A C 1
ATOM 775 O O . THR A 1 95 ? 19.901 1.371 6.063 1.00 87.00 95 THR A O 1
ATOM 778 N N . CYS A 1 96 ? 18.130 2.281 7.079 1.00 75.06 96 CYS A N 1
ATOM 779 C CA . CYS A 1 96 ? 18.329 3.646 6.566 1.00 75.06 96 CYS A CA 1
ATOM 780 C C . CYS A 1 96 ? 18.986 4.576 7.605 1.00 75.06 96 CYS A C 1
ATOM 782 O O . CYS A 1 96 ? 18.466 5.645 7.933 1.00 75.06 96 CYS A O 1
ATOM 784 N N . TRP A 1 97 ? 20.145 4.174 8.141 1.00 64.31 97 TRP A N 1
ATOM 785 C CA . TRP A 1 97 ? 20.821 4.886 9.238 1.00 64.31 97 TRP A CA 1
ATOM 786 C C . TRP A 1 97 ? 21.268 6.328 8.883 1.00 64.31 97 TRP A C 1
ATOM 788 O O . TRP A 1 97 ? 21.466 7.148 9.775 1.00 64.31 97 TRP A O 1
ATOM 798 N N . GLU A 1 98 ? 21.404 6.685 7.606 1.00 62.75 98 GLU A N 1
ATOM 799 C CA . GLU A 1 98 ? 22.072 7.930 7.188 1.00 62.75 98 GLU A CA 1
ATOM 800 C C . GLU A 1 98 ? 21.181 9.200 7.246 1.00 62.75 98 GLU A C 1
ATOM 802 O O . GLU A 1 98 ? 21.690 10.304 7.428 1.00 62.75 98 GLU A O 1
ATOM 807 N N . GLN A 1 99 ? 19.844 9.075 7.241 1.00 61.81 99 GLN A N 1
ATOM 808 C CA . GLN A 1 99 ? 18.885 10.204 7.133 1.00 61.81 99 GLN A CA 1
ATOM 809 C C . GLN A 1 99 ? 18.224 10.628 8.479 1.00 61.81 99 GLN A C 1
ATOM 811 O O . GLN A 1 99 ? 17.092 11.110 8.527 1.00 61.81 99 GLN A O 1
ATOM 816 N N . ARG A 1 100 ? 18.899 10.386 9.612 1.00 57.91 100 ARG A N 1
ATOM 817 C CA . ARG A 1 100 ? 18.267 9.841 10.838 1.00 57.91 100 ARG A CA 1
ATOM 818 C C . ARG A 1 100 ? 17.471 10.749 11.791 1.00 57.91 100 ARG A C 1
ATOM 820 O O . ARG A 1 100 ? 16.570 10.245 12.449 1.00 57.91 100 ARG A O 1
ATOM 827 N N . THR A 1 101 ? 17.806 12.021 12.010 1.00 57.47 101 THR A N 1
ATOM 828 C CA . THR A 1 101 ? 17.392 12.678 13.282 1.00 57.47 101 THR A CA 1
ATOM 829 C C . THR A 1 101 ? 16.240 13.675 13.192 1.00 57.47 101 THR A C 1
ATOM 831 O O . THR A 1 101 ? 15.607 13.944 14.214 1.00 57.47 101 THR A O 1
ATOM 834 N N . LYS A 1 102 ? 15.925 14.212 12.008 1.00 59.28 102 LYS A N 1
ATOM 835 C CA . LYS A 1 102 ? 14.791 15.141 11.847 1.00 59.28 102 LYS A CA 1
ATOM 836 C C . LYS A 1 102 ? 13.451 14.413 11.672 1.00 59.28 102 LYS A C 1
ATOM 838 O O . LYS A 1 102 ? 12.463 14.846 12.252 1.00 59.28 102 LYS A O 1
ATOM 843 N N . ASN A 1 103 ? 13.448 13.257 11.010 1.00 72.56 103 ASN A N 1
ATOM 844 C CA . ASN A 1 103 ? 12.214 12.582 10.593 1.00 72.56 103 ASN A CA 1
ATOM 845 C C . ASN A 1 103 ? 11.417 11.961 11.754 1.00 72.56 103 ASN A C 1
ATOM 847 O O . ASN A 1 103 ? 10.202 12.074 11.775 1.00 72.56 103 ASN A O 1
ATOM 851 N N . VAL A 1 104 ? 12.066 11.408 12.788 1.00 81.56 104 VAL A N 1
ATOM 852 C CA . VAL A 1 104 ? 11.354 10.681 13.867 1.00 81.56 104 VAL A CA 1
ATOM 853 C C . VAL A 1 104 ? 10.375 11.571 14.647 1.00 81.56 104 VAL A C 1
ATOM 855 O O . VAL A 1 104 ? 9.320 11.114 15.084 1.00 81.56 104 VAL A O 1
ATOM 858 N N . LYS A 1 105 ? 10.698 12.859 14.834 1.00 83.94 105 LYS A N 1
ATOM 859 C CA . LYS A 1 105 ? 9.790 13.802 15.513 1.00 83.94 105 LYS A CA 1
ATOM 860 C C . LYS A 1 105 ? 8.564 14.117 14.659 1.00 83.94 105 LYS A C 1
ATOM 862 O O . LYS A 1 105 ? 7.464 14.215 15.202 1.00 83.94 105 LYS A O 1
ATOM 867 N N . ASP A 1 106 ? 8.757 14.259 13.353 1.00 87.25 106 ASP A N 1
ATOM 868 C CA . ASP A 1 106 ? 7.680 14.525 12.401 1.00 87.25 106 ASP A CA 1
ATOM 869 C C . ASP A 1 106 ? 6.801 13.280 12.199 1.00 87.25 106 ASP A C 1
ATOM 871 O O . ASP A 1 106 ? 5.572 13.396 12.169 1.00 87.25 106 ASP A O 1
ATOM 875 N N . ASP A 1 107 ? 7.402 12.087 12.194 1.00 88.62 107 ASP A N 1
ATOM 876 C CA . ASP A 1 107 ? 6.705 10.798 12.186 1.00 88.62 107 ASP A CA 1
ATOM 877 C C . ASP A 1 107 ? 5.838 10.643 13.443 1.00 88.62 107 ASP A C 1
ATOM 879 O O . ASP A 1 107 ? 4.649 10.332 13.357 1.00 88.62 107 ASP A O 1
ATOM 883 N N . LEU A 1 108 ? 6.398 10.932 14.625 1.00 89.75 108 LEU A N 1
ATOM 884 C CA . LEU A 1 108 ? 5.665 10.863 15.890 1.00 89.75 108 LEU A CA 1
ATOM 885 C C . LEU A 1 108 ? 4.521 11.882 15.936 1.00 89.75 108 LEU A C 1
ATOM 887 O O . LEU A 1 108 ? 3.418 11.554 16.374 1.00 89.75 108 LEU A O 1
ATOM 891 N N . LYS A 1 109 ? 4.758 13.112 15.467 1.00 92.56 109 LYS A N 1
ATOM 892 C CA . LYS A 1 109 ? 3.714 14.138 15.357 1.00 92.56 109 LYS A CA 1
ATOM 893 C C . LYS A 1 109 ? 2.587 13.674 14.433 1.00 92.56 109 LYS A C 1
ATOM 895 O O . LYS A 1 109 ? 1.419 13.848 14.776 1.00 92.56 109 LYS A O 1
ATOM 900 N N . SER A 1 110 ? 2.927 13.068 13.298 1.00 91.50 110 SER A N 1
ATOM 901 C CA . SER A 1 110 ? 1.956 12.527 12.343 1.00 91.50 110 SER A CA 1
ATOM 902 C C . SER A 1 110 ? 1.160 11.368 12.943 1.00 91.50 110 SER A C 1
ATOM 9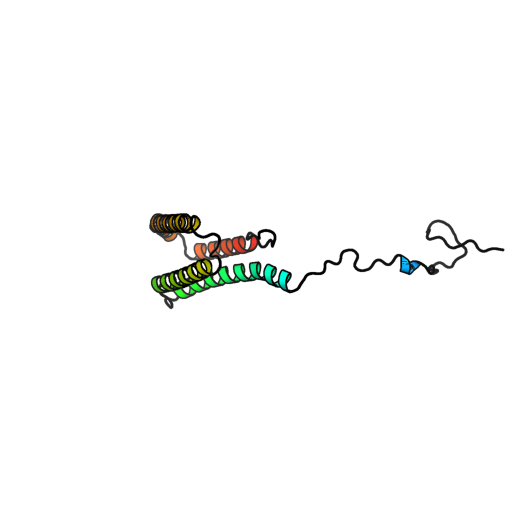04 O O . SER A 1 110 ? -0.059 11.329 12.798 1.00 91.50 110 SER A O 1
ATOM 906 N N . LEU A 1 111 ? 1.813 10.481 13.700 1.00 91.94 111 LEU A N 1
ATOM 907 C CA . LEU A 1 111 ? 1.157 9.390 14.422 1.00 91.94 111 LEU A CA 1
ATOM 908 C C . LEU A 1 111 ? 0.173 9.917 15.472 1.00 91.94 111 LEU A C 1
ATOM 910 O O . LEU A 1 111 ? -0.969 9.462 15.527 1.00 91.94 111 LEU A O 1
ATOM 914 N N . ILE A 1 112 ? 0.580 10.905 16.276 1.00 93.56 112 ILE A N 1
ATOM 915 C CA . ILE A 1 112 ? -0.299 11.538 17.270 1.00 93.56 112 ILE A CA 1
ATOM 916 C C . ILE A 1 112 ? -1.497 12.193 16.579 1.00 93.56 112 ILE A C 1
ATOM 918 O O . ILE A 1 112 ? -2.626 12.025 17.034 1.00 93.56 112 ILE A O 1
ATOM 922 N N . LEU A 1 113 ? -1.268 12.907 15.474 1.00 94.62 113 LEU A N 1
ATOM 923 C CA . LEU A 1 113 ? -2.331 13.552 14.706 1.00 94.62 113 LEU A CA 1
ATOM 924 C C . LEU A 1 113 ? -3.319 12.524 14.141 1.00 94.62 113 LEU A C 1
ATOM 926 O O . LEU A 1 113 ? -4.530 12.710 14.259 1.00 94.62 113 LEU A O 1
ATOM 930 N N . PHE A 1 114 ? -2.815 11.417 13.596 1.00 92.81 114 PHE A N 1
ATOM 931 C CA . PHE A 1 114 ? -3.643 10.337 13.071 1.00 92.81 114 PHE A CA 1
ATOM 932 C C . PHE A 1 114 ? -4.491 9.673 14.163 1.00 92.81 114 PHE A C 1
ATOM 934 O O . PHE A 1 114 ? -5.691 9.464 13.969 1.00 92.81 114 PHE A O 1
ATOM 941 N N . LEU A 1 115 ? -3.906 9.388 15.332 1.00 92.50 115 LEU A N 1
ATOM 942 C CA . LEU A 1 115 ? -4.640 8.831 16.470 1.00 92.50 115 LEU A CA 1
ATOM 943 C C . LEU A 1 115 ? -5.688 9.816 16.991 1.00 92.50 115 LEU A C 1
ATOM 945 O O . LEU A 1 115 ? -6.847 9.439 17.146 1.00 92.50 115 LEU A O 1
ATOM 949 N N . ALA A 1 116 ? -5.313 11.076 17.218 1.00 94.12 116 ALA A N 1
ATOM 950 C CA . ALA A 1 116 ? -6.224 12.103 17.714 1.00 94.12 116 ALA A CA 1
ATOM 951 C C . ALA A 1 116 ? -7.436 12.275 16.789 1.00 94.12 116 ALA A C 1
ATOM 953 O O . ALA A 1 116 ? -8.575 12.301 17.257 1.00 94.12 116 ALA A O 1
ATOM 954 N N . PHE A 1 117 ? -7.201 12.321 15.476 1.00 94.75 117 PHE A N 1
ATOM 955 C CA . PHE A 1 117 ? -8.268 12.407 14.487 1.00 94.75 117 PHE A CA 1
ATOM 956 C C . PHE A 1 117 ? -9.128 11.140 14.454 1.00 94.75 117 PHE A C 1
ATOM 958 O O . PHE A 1 117 ? -10.350 11.240 14.475 1.00 94.75 117 PHE A O 1
ATOM 965 N N . SER A 1 118 ? -8.518 9.952 14.483 1.00 91.19 118 SER A N 1
ATOM 966 C CA . SER A 1 118 ? -9.248 8.677 14.484 1.00 91.19 118 SER A CA 1
ATOM 967 C C . SER A 1 118 ? -10.152 8.533 15.711 1.00 91.19 118 SER A C 1
ATOM 969 O O . SER A 1 118 ? -11.322 8.178 15.579 1.00 91.19 118 SER A O 1
ATOM 971 N N . PHE A 1 119 ? -9.650 8.859 16.905 1.00 91.75 119 PHE A N 1
ATOM 972 C CA . PHE A 1 119 ? -10.446 8.828 18.134 1.00 91.75 119 PHE A CA 1
ATOM 973 C C . PHE A 1 119 ? -11.520 9.920 18.157 1.00 91.75 119 PHE A C 1
ATOM 975 O O . PHE A 1 119 ? -12.648 9.642 18.558 1.00 91.75 119 PHE A O 1
ATOM 982 N N . GLY A 1 120 ? -11.201 11.134 17.696 1.00 92.94 120 GLY A N 1
ATOM 983 C CA . GLY A 1 120 ? -12.154 12.244 17.633 1.00 92.94 120 GLY A CA 1
ATOM 984 C C . GLY A 1 120 ? -13.286 12.017 16.628 1.00 92.94 120 GLY A C 1
ATOM 985 O O . GLY A 1 120 ? -14.434 12.353 16.908 1.00 92.94 120 GLY A O 1
ATOM 986 N N . LEU A 1 121 ? -12.987 11.401 15.480 1.00 93.25 121 LEU A N 1
ATOM 987 C CA . LEU A 1 121 ? -13.982 11.073 14.459 1.00 93.25 121 LEU A CA 1
ATOM 988 C C . LEU A 1 121 ? -14.748 9.779 14.728 1.00 93.25 121 LEU A C 1
ATOM 990 O O . LEU A 1 121 ? -15.853 9.632 14.215 1.00 93.25 121 LEU A O 1
ATOM 994 N N . SER A 1 122 ? -14.206 8.850 15.516 1.00 93.00 122 SER A N 1
ATOM 995 C CA . SER A 1 122 ? -14.860 7.577 15.846 1.00 93.00 122 SER A CA 1
ATOM 996 C C . SER A 1 122 ? -16.339 7.716 16.264 1.00 93.00 122 SER A C 1
ATOM 998 O O . SER A 1 122 ? -17.187 7.065 15.643 1.00 93.00 122 SER A O 1
ATOM 1000 N N . PRO A 1 123 ? -16.721 8.588 17.225 1.00 91.31 123 PRO A N 1
ATOM 1001 C CA . PRO A 1 123 ? -18.129 8.758 17.592 1.00 91.31 123 PRO A CA 1
ATOM 1002 C C . PRO A 1 123 ? -18.983 9.339 16.455 1.00 91.31 123 PRO A C 1
ATOM 1004 O O . PRO A 1 123 ? -20.151 8.973 16.325 1.00 91.31 123 PRO A O 1
ATOM 1007 N N . ILE A 1 124 ? -18.413 10.202 15.608 1.00 92.50 124 ILE A N 1
ATOM 1008 C CA . ILE A 1 124 ? -19.106 10.793 14.452 1.00 92.50 124 ILE A CA 1
ATOM 1009 C C . ILE A 1 124 ? -19.388 9.709 13.412 1.00 92.50 124 ILE A C 1
ATOM 1011 O O . ILE A 1 124 ? -20.523 9.568 12.962 1.00 92.50 124 ILE A O 1
ATOM 1015 N N . LEU A 1 125 ? -18.374 8.905 13.080 1.00 87.31 125 LEU A N 1
ATOM 1016 C CA . LEU A 1 125 ? -18.490 7.777 12.159 1.00 87.31 125 LEU A CA 1
ATOM 1017 C C . LEU A 1 125 ? -19.522 6.766 12.653 1.00 87.31 125 LEU A C 1
ATOM 1019 O O . LEU A 1 125 ? -20.361 6.336 11.865 1.00 87.31 125 LEU A O 1
ATOM 1023 N N . ARG A 1 126 ? -19.508 6.430 13.949 1.00 89.38 126 ARG A N 1
ATOM 1024 C CA . ARG A 1 126 ? -20.510 5.542 14.548 1.00 89.38 126 ARG A CA 1
ATOM 1025 C C . ARG A 1 126 ? -21.918 6.108 14.392 1.00 89.38 126 ARG A C 1
ATOM 1027 O O . ARG A 1 126 ? -22.779 5.437 13.844 1.00 89.38 126 ARG A O 1
ATOM 1034 N N . THR A 1 127 ? -22.125 7.358 14.799 1.00 93.19 127 THR A N 1
ATOM 1035 C CA . THR A 1 127 ? -23.450 7.997 14.752 1.00 93.19 127 THR A CA 1
ATOM 1036 C C . THR A 1 127 ? -23.991 8.083 13.324 1.00 93.19 127 THR A C 1
ATOM 1038 O O . THR A 1 127 ? -25.171 7.836 13.091 1.00 93.19 127 THR A O 1
ATOM 1041 N N . LEU A 1 128 ? -23.131 8.400 12.350 1.00 87.06 128 LEU A N 1
ATOM 1042 C CA . LEU A 1 128 ? -23.527 8.465 10.946 1.00 87.06 128 LEU A CA 1
ATOM 1043 C C . LEU A 1 128 ? -23.868 7.071 10.401 1.00 87.06 128 LEU A C 1
ATOM 1045 O O . LEU A 1 128 ? -24.883 6.898 9.730 1.00 87.06 128 LEU A O 1
ATOM 1049 N N . THR A 1 129 ? -23.039 6.075 10.718 1.00 88.62 129 THR A N 1
ATOM 1050 C CA . THR A 1 129 ? -23.182 4.705 10.205 1.00 88.62 129 THR A CA 1
ATOM 1051 C C . THR A 1 129 ? -24.377 3.980 10.824 1.00 88.62 129 THR A C 1
ATOM 1053 O O . THR A 1 129 ? -25.023 3.210 10.122 1.00 88.62 129 THR A O 1
ATOM 1056 N N . ASP A 1 130 ? -24.738 4.278 12.077 1.00 88.25 130 ASP A N 1
ATOM 1057 C CA . ASP A 1 130 ? -25.917 3.707 12.751 1.00 88.25 130 ASP A CA 1
ATOM 1058 C C . ASP A 1 130 ? -27.231 4.035 12.009 1.00 88.25 130 ASP A C 1
ATOM 1060 O O . ASP A 1 130 ? -28.196 3.276 12.083 1.00 88.25 130 ASP A O 1
ATOM 1064 N N . SER A 1 131 ? -27.273 5.145 11.261 1.00 88.38 131 SER A N 1
ATOM 1065 C CA . SER A 1 131 ? -28.445 5.563 10.474 1.00 88.38 131 SER A CA 1
ATOM 1066 C C . SER A 1 131 ? -28.535 4.937 9.073 1.00 88.38 131 SER A C 1
ATOM 1068 O O . SER A 1 131 ? -29.542 5.113 8.385 1.00 88.38 131 SER A O 1
ATOM 1070 N N . ILE A 1 132 ? -27.500 4.215 8.631 1.00 90.75 132 ILE A N 1
ATOM 1071 C CA . ILE A 1 132 ? -27.374 3.688 7.266 1.00 90.75 132 ILE A CA 1
ATOM 1072 C C . ILE A 1 132 ? -27.682 2.185 7.246 1.00 90.75 132 ILE A C 1
ATOM 1074 O O . ILE A 1 132 ? -27.291 1.430 8.132 1.00 90.75 132 ILE A O 1
ATOM 1078 N N . SER A 1 133 ? -28.360 1.717 6.193 1.00 91.31 133 SER A N 1
ATOM 1079 C CA . SER A 1 133 ? -28.675 0.292 6.039 1.00 91.31 133 SER A CA 1
ATOM 1080 C C . SER A 1 133 ? -27.439 -0.554 5.703 1.00 91.31 133 SER A C 1
ATOM 1082 O O . SER A 1 133 ? -26.535 -0.124 4.979 1.00 91.31 133 SER A O 1
ATOM 1084 N N . THR A 1 134 ? -27.415 -1.803 6.169 1.00 89.75 134 THR A N 1
ATOM 1085 C CA . THR A 1 134 ? -26.288 -2.717 5.932 1.00 89.75 134 THR A CA 1
ATOM 1086 C C . THR A 1 134 ? -26.076 -3.010 4.441 1.00 89.75 134 THR A C 1
ATOM 1088 O O . THR A 1 134 ? -24.934 -3.059 3.987 1.00 89.75 134 THR A O 1
ATOM 1091 N N . ASP A 1 135 ? -27.149 -3.129 3.657 1.00 92.69 135 ASP A N 1
ATOM 1092 C CA . ASP A 1 135 ? -27.063 -3.390 2.214 1.00 92.69 135 ASP A CA 1
ATOM 1093 C C . ASP A 1 135 ? -26.400 -2.229 1.468 1.00 92.69 135 ASP A C 1
ATOM 1095 O O . ASP A 1 135 ? -25.505 -2.435 0.644 1.00 92.69 135 ASP A O 1
ATOM 1099 N N . THR A 1 136 ? -26.763 -0.990 1.820 1.00 93.19 136 THR A N 1
ATOM 1100 C CA . THR A 1 136 ? -26.111 0.199 1.258 1.00 93.19 136 THR A CA 1
ATOM 1101 C C . THR A 1 136 ? -24.640 0.291 1.654 1.00 93.19 136 THR A C 1
ATOM 1103 O O . THR A 1 136 ? -23.826 0.703 0.832 1.00 93.19 136 THR A O 1
ATOM 1106 N N . ILE A 1 137 ? -24.265 -0.150 2.862 1.00 91.25 137 ILE A N 1
ATOM 1107 C CA . ILE A 1 137 ? -22.857 -0.197 3.285 1.00 91.25 137 ILE A CA 1
ATOM 1108 C C . ILE A 1 137 ? -22.067 -1.160 2.393 1.00 91.25 137 ILE A C 1
ATOM 1110 O O . ILE A 1 137 ? -21.004 -0.784 1.899 1.00 91.25 137 ILE A O 1
ATOM 1114 N N . TYR A 1 138 ? -22.578 -2.367 2.121 1.00 91.81 138 TYR A N 1
ATOM 1115 C CA . TYR A 1 138 ? -21.903 -3.307 1.217 1.00 91.81 138 TYR A CA 1
ATOM 1116 C C . TYR A 1 138 ? -21.792 -2.766 -0.209 1.00 91.81 138 TYR A C 1
ATOM 1118 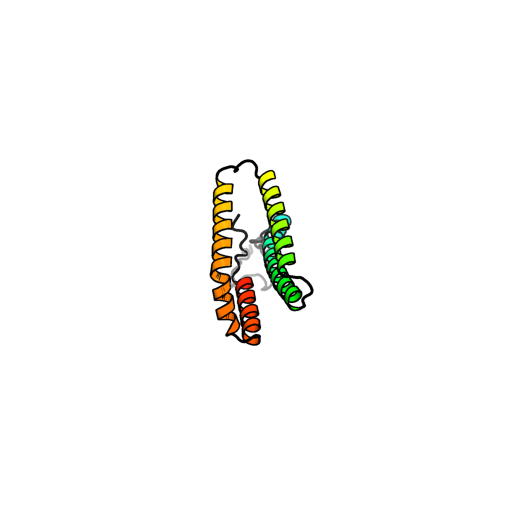O O . TYR A 1 138 ? -20.701 -2.803 -0.780 1.00 91.81 138 TYR A O 1
ATOM 1126 N N . ALA A 1 139 ? -22.879 -2.225 -0.767 1.00 94.38 139 ALA A N 1
ATOM 1127 C CA . ALA A 1 139 ? -22.877 -1.673 -2.120 1.00 94.38 139 ALA A CA 1
ATOM 1128 C C . ALA A 1 139 ? -21.855 -0.531 -2.268 1.00 94.38 139 ALA A C 1
ATOM 1130 O O . ALA A 1 139 ? -21.020 -0.549 -3.176 1.00 94.38 139 ALA A O 1
ATOM 1131 N N . MET A 1 140 ? -21.863 0.421 -1.330 1.00 93.19 140 MET A N 1
ATOM 1132 C CA . MET A 1 140 ? -20.931 1.549 -1.338 1.00 93.19 140 MET A CA 1
ATOM 1133 C C . MET A 1 140 ? -19.486 1.111 -1.099 1.00 93.19 140 MET A C 1
ATOM 1135 O O . MET A 1 140 ? -18.583 1.648 -1.734 1.00 93.19 140 MET A O 1
ATOM 1139 N N . THR A 1 141 ? -19.252 0.114 -0.241 1.00 93.19 141 THR A N 1
ATOM 1140 C CA . THR A 1 141 ? -17.904 -0.418 0.014 1.00 93.19 141 THR A CA 1
ATOM 1141 C C . THR A 1 141 ? -17.324 -1.063 -1.241 1.00 93.19 141 THR A C 1
ATOM 1143 O O . THR A 1 141 ? -16.193 -0.761 -1.607 1.00 93.19 141 THR A O 1
ATOM 1146 N N . VAL A 1 142 ? -18.095 -1.898 -1.947 1.00 94.44 142 VAL A N 1
ATOM 1147 C CA . VAL A 1 142 ? -17.644 -2.525 -3.204 1.00 94.44 142 VAL A CA 1
ATOM 1148 C C . VAL A 1 142 ? -17.334 -1.467 -4.260 1.00 94.44 142 VAL A C 1
ATOM 1150 O O . VAL A 1 142 ? -16.287 -1.532 -4.902 1.00 94.44 142 VAL A O 1
ATOM 1153 N N . PHE A 1 143 ? -18.202 -0.464 -4.408 1.00 96.00 143 PHE A N 1
ATOM 1154 C CA . PHE A 1 143 ? -17.989 0.627 -5.356 1.00 96.00 143 PHE A CA 1
ATOM 1155 C C . PHE A 1 143 ? -16.739 1.454 -5.020 1.00 96.00 143 PHE A C 1
ATOM 1157 O O . PHE A 1 143 ? -15.912 1.700 -5.895 1.00 96.00 143 PHE A O 1
ATOM 1164 N N . MET A 1 144 ? -16.558 1.831 -3.752 1.00 94.94 144 MET A N 1
ATOM 1165 C CA . MET A 1 144 ? -15.399 2.603 -3.296 1.00 94.94 144 MET A CA 1
ATOM 1166 C C . MET A 1 144 ? -14.091 1.818 -3.414 1.00 94.94 144 MET A C 1
ATOM 1168 O O . MET A 1 144 ? -13.102 2.375 -3.881 1.00 94.94 144 MET A O 1
ATOM 1172 N N . LEU A 1 145 ? -14.075 0.530 -3.053 1.00 95.56 145 LEU A N 1
ATOM 1173 C CA . LEU A 1 145 ? -12.899 -0.329 -3.239 1.00 95.56 145 LEU A CA 1
ATOM 1174 C C . LEU A 1 145 ? -12.579 -0.513 -4.728 1.00 95.56 145 LEU A C 1
ATOM 1176 O O . LEU A 1 145 ? -11.414 -0.461 -5.111 1.00 95.56 145 LEU A O 1
ATOM 1180 N N . GLY A 1 146 ? -13.602 -0.667 -5.574 1.00 95.88 146 GLY A N 1
ATOM 1181 C CA . GLY A 1 146 ? -13.441 -0.733 -7.026 1.00 95.88 146 GLY A CA 1
ATOM 1182 C C . GLY A 1 146 ? -12.845 0.551 -7.603 1.00 95.88 146 GLY A C 1
ATOM 1183 O O . GLY A 1 146 ? -11.864 0.499 -8.340 1.00 95.88 146 GLY A O 1
ATOM 1184 N N . MET A 1 147 ? -13.374 1.715 -7.219 1.00 96.12 147 MET A N 1
ATOM 1185 C CA . MET A 1 147 ? -12.803 3.004 -7.621 1.00 96.12 147 MET A CA 1
ATOM 1186 C C . MET A 1 147 ? -11.384 3.192 -7.093 1.00 96.12 147 MET A C 1
ATOM 1188 O O . MET A 1 147 ? -10.529 3.661 -7.834 1.00 96.12 147 MET A O 1
ATOM 1192 N N . ASN A 1 148 ? -11.109 2.804 -5.848 1.00 94.69 148 ASN A N 1
ATOM 1193 C CA . ASN A 1 148 ? -9.768 2.875 -5.283 1.00 94.69 148 ASN A CA 1
ATOM 1194 C C . ASN A 1 148 ? -8.780 2.008 -6.074 1.00 94.69 148 ASN A C 1
ATOM 1196 O O . ASN A 1 148 ? -7.685 2.466 -6.370 1.00 94.69 148 ASN A O 1
ATOM 1200 N N . LEU A 1 149 ? -9.182 0.803 -6.483 1.00 94.31 149 LEU A N 1
ATOM 1201 C CA . LEU A 1 149 ? -8.368 -0.059 -7.335 1.00 94.31 149 LEU A CA 1
ATOM 1202 C C . LEU A 1 149 ? -8.141 0.543 -8.730 1.00 94.31 149 LEU A C 1
ATOM 1204 O O . LEU A 1 149 ? -7.058 0.378 -9.273 1.00 94.31 149 LEU A O 1
ATOM 1208 N N . LEU A 1 150 ? -9.114 1.248 -9.310 1.00 93.75 150 LEU A N 1
ATOM 1209 C CA . LEU A 1 150 ? -8.971 1.864 -10.637 1.00 93.75 150 LEU A CA 1
ATOM 1210 C C . LEU A 1 150 ? -8.167 3.172 -10.627 1.00 93.75 150 LEU A C 1
ATOM 1212 O O . LEU A 1 150 ? -7.472 3.461 -11.595 1.00 93.75 150 LEU A O 1
ATOM 1216 N N . MET A 1 151 ? -8.287 3.962 -9.560 1.00 93.00 151 MET A N 1
ATOM 1217 C CA . MET A 1 151 ? -7.701 5.305 -9.452 1.00 93.00 151 MET A CA 1
ATOM 1218 C C . MET A 1 151 ? -6.354 5.321 -8.722 1.00 93.00 151 MET A C 1
ATOM 1220 O O . MET A 1 151 ? -5.745 6.381 -8.599 1.00 93.00 151 MET A O 1
ATOM 1224 N N . HIS A 1 152 ? -5.897 4.179 -8.204 1.00 90.81 152 HIS A N 1
ATOM 1225 C CA . HIS A 1 152 ? -4.576 4.075 -7.596 1.00 90.81 152 HIS A CA 1
ATOM 1226 C C . HIS A 1 152 ? -3.488 4.317 -8.649 1.00 90.81 152 HIS A C 1
ATOM 1228 O O . HIS A 1 152 ? -3.555 3.786 -9.758 1.00 90.81 152 HIS A O 1
ATOM 1234 N N . ASP A 1 153 ? -2.468 5.098 -8.296 1.00 89.56 153 ASP A N 1
ATOM 1235 C CA . ASP A 1 153 ? -1.328 5.323 -9.177 1.00 89.56 153 ASP A CA 1
ATOM 1236 C C . ASP A 1 153 ? -0.450 4.064 -9.211 1.00 89.56 153 ASP A C 1
ATOM 1238 O O . ASP A 1 153 ? 0.206 3.706 -8.234 1.00 89.56 153 ASP A O 1
ATOM 1242 N N . TYR A 1 154 ? -0.498 3.340 -10.329 1.00 87.75 154 TYR A N 1
ATOM 1243 C CA . TYR A 1 154 ? 0.364 2.183 -10.599 1.00 87.75 154 TYR A CA 1
ATOM 1244 C C . TYR A 1 154 ? 1.605 2.562 -11.412 1.00 87.75 154 TYR A C 1
ATOM 1246 O O . TYR A 1 154 ? 2.350 1.686 -11.856 1.00 87.75 154 TYR A O 1
ATOM 1254 N N . GLY A 1 155 ? 1.803 3.853 -11.684 1.00 80.00 155 GLY A N 1
ATOM 1255 C CA . GLY A 1 155 ? 2.920 4.338 -12.466 1.00 80.00 155 GLY A CA 1
ATOM 1256 C C . GLY A 1 155 ? 4.248 4.069 -11.766 1.00 80.00 155 GLY A C 1
ATOM 1257 O O . GLY A 1 155 ? 4.496 4.536 -10.661 1.00 80.00 155 GLY A O 1
ATOM 1258 N N . ALA A 1 156 ? 5.168 3.406 -12.465 1.00 62.00 156 ALA A N 1
ATOM 1259 C CA . ALA A 1 156 ? 6.552 3.207 -12.022 1.00 62.00 156 ALA A CA 1
ATOM 1260 C C . ALA A 1 156 ? 7.416 4.492 -12.095 1.00 62.00 156 ALA A C 1
ATOM 1262 O O . ALA A 1 156 ? 8.638 4.411 -12.152 1.00 62.00 156 ALA A O 1
ATOM 1263 N N . SER A 1 157 ? 6.798 5.680 -12.157 1.00 53.62 157 SER A N 1
ATOM 1264 C CA . SER A 1 157 ? 7.483 6.978 -12.290 1.00 53.62 157 SER A CA 1
ATOM 1265 C C . SER A 1 157 ? 7.558 7.763 -10.971 1.00 53.62 157 SER A C 1
ATOM 1267 O O . SER A 1 157 ? 7.873 8.952 -10.988 1.00 53.62 157 SER A O 1
ATOM 1269 N N . GLY A 1 158 ? 7.246 7.116 -9.846 1.00 49.16 158 GLY A N 1
ATOM 1270 C CA . GLY A 1 158 ? 7.238 7.703 -8.504 1.00 49.16 158 GLY A CA 1
ATOM 1271 C C . GLY A 1 158 ? 8.278 7.104 -7.555 1.00 49.16 158 GLY A C 1
ATOM 1272 O O . GLY A 1 158 ? 7.977 6.951 -6.373 1.00 49.16 158 GLY A O 1
ATOM 1273 N N . ALA A 1 159 ? 9.460 6.746 -8.063 1.00 39.38 159 ALA A N 1
ATOM 1274 C CA . ALA A 1 159 ? 10.646 6.428 -7.267 1.00 39.38 159 ALA A CA 1
ATOM 1275 C C . ALA A 1 159 ? 11.835 7.268 -7.748 1.00 39.38 159 ALA A C 1
ATOM 1277 O O . ALA A 1 159 ? 12.008 7.373 -8.986 1.00 39.38 159 ALA A O 1
#

Organism: Paramuricea clavata (NCBI:txid317549)

pLDDT: mean 87.36, std 9.79, range [39.38, 96.19]

Foldseek 3Di:
DDADDDDPDDPDDHPDDPPDDDPCNCVPVDDCPPPDDDDPVLVVVLVVLLVVLVVVLVVVVVVVVCVVVVVDPPVRVVVVVVVVVVVVVVVVCVVVVPVHDPVVVVVVVVVVVVVVCCVVCVVVCVVVVVPDDPVVVVVVVVVVSVVCSVPDDSDPPPD

InterPro domains:
  IPR009450 Phosphatidylinositol N-acetylglucosaminyltransferase subunit C [PF06432] (6-157)
  IPR009450 Phosphatidylinositol N-acetylglucosaminyltransferase subunit C [PTHR12982] (5-157)